Protein AF-A0A924MPN7-F1 (afdb_monomer_lite)

Secondary structure (DSSP, 8-state):
-EEEEEEE-TTSSS-EEEEEEETTEEEEEEESGGGGS--HHHHHHHHHHHHHHHHHHHHT--SSSB--SS-HHHHHHHHHHHHHHHHHHTTSS-HHHHHHHHHHHHHHHHHTTT--SSHHHHHHHHHHHHHHTTS-HHHHHHHHHHHHHHH-PBP-HHHHHHHHHT-

pLDDT: mean 94.88, std 4.61, range [58.41, 98.5]

Foldseek 3Di:
DEEAEAEDALVAADWDWDWAADPLYIYIYIHYVCVVDDDPVVLVVVLLRVQLRVQVSVQPPADFAGADDPQLLQNQLLSSLRSLVVCPVVVVDDPVRSVVVLVVLQVQCVVVVLDCPDPSSSHSSSVVVVVVLVDDSVVLSVQQRVVCNVPRHYDDPVSSCVSSVVD

Radius of gyration: 16.53 Å; chains: 1; bounding box: 34×39×51 Å

Structure (mmCIF, N/CA/C/O backbone):
data_AF-A0A924MPN7-F1
#
_entry.id   AF-A0A924MPN7-F1
#
loop_
_atom_site.group_PDB
_atom_site.id
_atom_site.type_symbol
_atom_site.label_atom_id
_atom_site.label_alt_id
_atom_site.label_comp_id
_atom_site.label_asym_id
_atom_site.label_entity_id
_atom_site.label_seq_id
_atom_site.pdbx_PDB_ins_code
_atom_site.Cartn_x
_atom_site.Cartn_y
_atom_site.Cartn_z
_atom_site.occupancy
_atom_site.B_iso_or_equiv
_atom_site.auth_seq_id
_atom_site.auth_comp_id
_atom_site.auth_asym_id
_atom_site.auth_atom_id
_atom_site.pdbx_PDB_model_num
ATOM 1 N N . MET A 1 1 ? -0.049 -21.120 2.323 1.00 78.69 1 MET A N 1
ATOM 2 C CA . MET A 1 1 ? -0.164 -19.975 1.398 1.00 78.69 1 MET A CA 1
ATOM 3 C C . MET A 1 1 ? -0.128 -20.508 -0.019 1.00 78.69 1 MET A C 1
ATOM 5 O O . MET A 1 1 ? 0.791 -21.253 -0.339 1.00 78.69 1 MET A O 1
ATOM 9 N N . PHE A 1 2 ? -1.138 -20.188 -0.824 1.00 89.38 2 PHE A N 1
ATOM 10 C CA . PHE A 1 2 ? -1.195 -20.550 -2.242 1.00 89.38 2 PHE A CA 1
ATOM 11 C C . PHE A 1 2 ? -0.915 -19.306 -3.086 1.00 89.38 2 PHE A C 1
ATOM 13 O O . PHE A 1 2 ? -1.399 -18.225 -2.750 1.00 89.38 2 PHE A O 1
ATOM 20 N N . ILE A 1 3 ? -0.110 -19.455 -4.139 1.00 94.50 3 ILE A N 1
ATOM 21 C CA . ILE A 1 3 ? 0.264 -18.365 -5.044 1.00 94.50 3 ILE A CA 1
ATOM 22 C C . ILE A 1 3 ? -0.091 -18.788 -6.465 1.00 94.50 3 ILE A C 1
ATOM 24 O O . ILE A 1 3 ? 0.432 -19.782 -6.967 1.00 94.50 3 ILE A O 1
ATOM 28 N N . MET A 1 4 ? -0.959 -18.018 -7.113 1.00 95.06 4 MET A N 1
ATOM 29 C CA . MET A 1 4 ? -1.278 -18.166 -8.529 1.00 95.06 4 MET A CA 1
ATOM 30 C C . MET A 1 4 ? -0.503 -17.149 -9.349 1.00 95.06 4 MET A C 1
ATOM 32 O O . MET A 1 4 ? -0.501 -15.960 -9.033 1.00 95.06 4 MET A O 1
ATOM 36 N N . LEU A 1 5 ? 0.103 -17.611 -10.439 1.00 94.94 5 LEU A N 1
ATOM 37 C CA . LEU A 1 5 ? 0.757 -16.750 -11.413 1.00 94.94 5 LEU A CA 1
ATOM 38 C C . LEU A 1 5 ? 0.173 -17.014 -12.797 1.00 94.94 5 LEU A C 1
ATOM 40 O O . LEU A 1 5 ? 0.125 -18.154 -13.252 1.00 94.94 5 LEU A O 1
ATOM 44 N N . SER A 1 6 ? -0.232 -15.944 -13.474 1.00 95.50 6 SER A N 1
ATOM 45 C CA . SER A 1 6 ? -0.630 -15.963 -14.879 1.00 95.50 6 SER A CA 1
ATOM 46 C C . SER A 1 6 ? 0.307 -15.068 -15.677 1.00 95.50 6 SER A C 1
ATOM 48 O O . SER A 1 6 ? 0.451 -13.890 -15.359 1.00 95.50 6 SER A O 1
ATOM 50 N N . ILE A 1 7 ? 0.911 -15.610 -16.734 1.00 95.44 7 ILE A N 1
ATOM 51 C CA . ILE A 1 7 ? 1.785 -14.879 -17.658 1.00 95.44 7 ILE A CA 1
ATOM 52 C C . ILE A 1 7 ? 1.215 -15.050 -19.066 1.00 95.44 7 ILE A C 1
ATOM 54 O O . ILE A 1 7 ? 0.989 -16.175 -19.503 1.00 95.44 7 ILE A O 1
ATOM 58 N N . SER A 1 8 ? 0.935 -13.948 -19.761 1.00 95.38 8 SER A N 1
ATOM 59 C CA . SER A 1 8 ? 0.241 -13.990 -21.057 1.00 95.38 8 SER A CA 1
ATOM 60 C C . SER A 1 8 ? 0.527 -12.763 -21.934 1.00 95.38 8 SER A C 1
ATOM 62 O O . SER A 1 8 ? 1.217 -11.835 -21.515 1.00 95.38 8 SER A O 1
ATOM 64 N N . GLY A 1 9 ? -0.011 -12.750 -23.160 1.00 92.12 9 GLY A N 1
ATOM 65 C CA . GLY A 1 9 ? -0.067 -11.546 -24.000 1.00 92.12 9 GLY A CA 1
ATOM 66 C C . GLY A 1 9 ? 1.293 -11.028 -24.475 1.00 92.12 9 GLY A C 1
ATOM 67 O O . GLY A 1 9 ? 1.528 -9.823 -24.457 1.00 92.12 9 GLY A O 1
ATOM 68 N N . PHE A 1 10 ? 2.200 -11.915 -24.894 1.00 93.75 10 PHE A N 1
ATOM 69 C CA . PHE A 1 10 ? 3.545 -11.530 -25.349 1.00 93.75 10 PHE A CA 1
ATOM 70 C C . PHE A 1 10 ? 3.565 -10.699 -26.643 1.00 93.75 10 PHE A C 1
ATOM 72 O O . PHE A 1 10 ? 4.576 -10.059 -26.936 1.00 93.75 10 PHE A O 1
ATOM 79 N N . ASP A 1 11 ? 2.455 -10.665 -27.379 1.00 94.00 11 ASP A N 1
ATOM 80 C CA . ASP A 1 11 ? 2.293 -9.843 -28.582 1.00 94.00 11 ASP A CA 1
ATOM 81 C C . ASP A 1 11 ? 1.821 -8.410 -28.268 1.00 94.00 11 ASP A C 1
ATOM 83 O O . ASP A 1 11 ? 2.008 -7.502 -29.080 1.00 94.00 11 ASP A O 1
ATOM 87 N N . SER A 1 12 ? 1.263 -8.172 -27.074 1.00 93.81 12 SER A N 1
ATOM 88 C CA . SER A 1 12 ? 0.800 -6.850 -26.639 1.00 93.81 12 SER A CA 1
ATOM 89 C C . SER A 1 12 ? 1.985 -5.944 -26.271 1.00 93.81 12 SER A C 1
ATOM 91 O O . SER A 1 12 ? 2.899 -6.384 -25.569 1.00 93.81 12 SER A O 1
ATOM 93 N N . PRO A 1 13 ? 2.012 -4.663 -26.683 1.00 93.50 13 PRO A N 1
ATOM 94 C CA . PRO A 1 13 ? 3.074 -3.744 -26.283 1.00 93.50 13 PRO A CA 1
ATOM 95 C C . PRO A 1 13 ? 3.023 -3.433 -24.778 1.00 93.50 13 PRO A C 1
ATOM 97 O O . PRO A 1 13 ? 1.967 -3.447 -24.153 1.00 93.50 13 PRO A O 1
ATOM 100 N N . GLY A 1 14 ? 4.175 -3.078 -24.205 1.00 93.25 14 GLY A N 1
ATOM 101 C CA . GLY A 1 14 ? 4.269 -2.631 -22.812 1.00 93.25 14 GLY A CA 1
ATOM 102 C C . GLY A 1 14 ? 4.318 -3.761 -21.778 1.00 93.25 14 GLY A C 1
ATOM 103 O O . GLY A 1 14 ? 4.642 -4.905 -22.103 1.00 93.25 14 GLY A O 1
ATOM 104 N N . LEU A 1 15 ? 4.080 -3.379 -20.519 1.00 94.19 15 LEU A N 1
ATOM 105 C CA . LEU A 1 15 ? 4.079 -4.230 -19.328 1.00 94.19 15 LEU A CA 1
ATOM 106 C C . LEU A 1 15 ? 2.864 -3.875 -18.467 1.00 94.19 15 LEU A C 1
ATOM 108 O O . LEU A 1 15 ? 2.713 -2.718 -18.077 1.00 94.19 15 LEU A O 1
ATOM 112 N N . SER A 1 16 ? 2.041 -4.864 -18.138 1.00 94.44 16 SER A N 1
ATOM 113 C CA . SER A 1 16 ? 0.979 -4.760 -17.140 1.00 94.44 16 SER A CA 1
ATOM 114 C C . SER A 1 16 ? 1.220 -5.790 -16.046 1.00 94.44 16 SER A C 1
ATOM 116 O O . SER A 1 16 ? 1.488 -6.959 -16.330 1.00 94.44 16 SER A O 1
ATOM 118 N N . MET A 1 17 ? 1.145 -5.348 -14.794 1.00 95.56 17 MET A N 1
ATOM 119 C CA . MET A 1 17 ? 1.290 -6.200 -13.621 1.00 95.56 17 MET A CA 1
ATOM 120 C C . MET A 1 17 ? 0.143 -5.888 -12.675 1.00 95.56 17 MET A C 1
ATOM 122 O O . MET A 1 17 ? -0.115 -4.723 -12.379 1.00 95.56 17 MET A O 1
ATOM 126 N N . LYS A 1 18 ? -0.566 -6.927 -12.246 1.00 94.69 18 LYS A N 1
ATOM 127 C CA . LYS A 1 18 ? -1.644 -6.826 -11.264 1.00 94.69 18 LYS A CA 1
ATOM 128 C C . LYS A 1 18 ? -1.448 -7.883 -10.195 1.00 94.69 18 LYS A C 1
ATOM 130 O O . LYS A 1 18 ? -1.055 -9.007 -10.512 1.00 94.69 18 LYS A O 1
ATOM 135 N N . GLY A 1 19 ? -1.733 -7.500 -8.963 1.00 95.88 19 GLY A N 1
ATOM 136 C CA . GLY A 1 19 ? -1.749 -8.367 -7.802 1.00 95.88 19 GLY A CA 1
ATOM 137 C C . GLY A 1 19 ? -3.145 -8.417 -7.196 1.00 95.88 19 GLY A C 1
ATOM 138 O O . GLY A 1 19 ? -4.030 -7.643 -7.568 1.00 95.88 19 GLY A O 1
ATOM 139 N N . GLY A 1 20 ? -3.341 -9.381 -6.311 1.00 94.06 20 GLY A N 1
ATOM 140 C CA . GLY A 1 20 ? -4.493 -9.429 -5.432 1.00 94.06 20 GLY A CA 1
ATOM 141 C C . GLY A 1 20 ? -4.271 -10.446 -4.326 1.00 94.06 20 GLY A C 1
ATOM 142 O O . GLY A 1 20 ? -3.762 -11.545 -4.580 1.00 94.06 20 GLY A O 1
ATOM 143 N N . ALA A 1 21 ? -4.698 -10.092 -3.120 1.00 93.25 21 ALA A N 1
ATOM 144 C CA . ALA A 1 21 ? -4.719 -10.960 -1.954 1.00 93.25 21 ALA A CA 1
ATOM 145 C C . ALA A 1 21 ? -6.164 -11.284 -1.551 1.00 93.25 21 ALA A C 1
ATOM 147 O O . ALA A 1 21 ? -6.981 -10.393 -1.335 1.00 93.25 21 ALA A O 1
ATOM 148 N N . VAL A 1 22 ? -6.490 -12.572 -1.434 1.00 87.12 22 VAL A N 1
ATOM 149 C CA . VAL A 1 22 ? -7.832 -13.028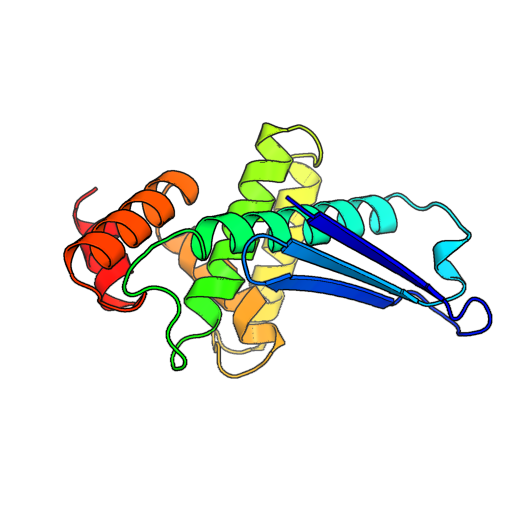 -1.047 1.00 87.12 22 VAL A CA 1
ATOM 150 C C . VAL A 1 22 ? -7.747 -14.327 -0.255 1.00 87.12 22 VAL A C 1
ATOM 152 O O . VAL A 1 22 ? -7.086 -15.272 -0.673 1.00 87.12 22 VAL A O 1
ATOM 155 N N . LEU A 1 23 ? -8.409 -14.384 0.907 1.00 84.25 23 LEU A N 1
ATOM 156 C CA . LEU A 1 23 ? -8.516 -15.592 1.745 1.00 84.25 23 LEU A CA 1
ATOM 157 C C . LEU A 1 23 ? -7.167 -16.301 2.009 1.00 84.25 23 LEU A C 1
ATOM 159 O O . LEU A 1 23 ? -7.063 -17.525 1.915 1.00 84.25 23 LEU A O 1
ATOM 163 N N . GLY A 1 24 ? -6.108 -15.537 2.301 1.00 87.75 24 GLY A N 1
ATOM 164 C CA . GLY A 1 24 ? -4.767 -16.089 2.549 1.00 87.75 24 GLY A CA 1
ATOM 165 C C . GLY A 1 24 ? -4.039 -16.608 1.297 1.00 87.75 24 GLY A C 1
ATOM 166 O O . GLY A 1 24 ? -3.064 -17.362 1.407 1.00 87.75 24 GLY A O 1
ATOM 167 N N . GLN A 1 25 ? -4.510 -16.225 0.109 1.00 93.19 25 GLN A N 1
ATOM 168 C CA . GLN A 1 25 ? -3.940 -16.577 -1.190 1.00 93.19 25 GLN A CA 1
ATOM 169 C C . GLN A 1 25 ? -3.519 -15.326 -1.951 1.00 93.19 25 GLN A C 1
ATOM 171 O O . GLN A 1 25 ? -4.151 -14.277 -1.843 1.00 93.19 25 GLN A O 1
ATOM 176 N N . LEU A 1 26 ? -2.471 -15.473 -2.755 1.00 95.94 26 LEU A N 1
ATOM 177 C CA . LEU A 1 26 ? -1.958 -14.431 -3.633 1.00 95.94 26 LEU A CA 1
ATOM 178 C C . LEU A 1 26 ? -2.235 -14.799 -5.087 1.00 95.94 26 LEU A C 1
ATOM 180 O O . LEU A 1 26 ? -2.070 -15.951 -5.493 1.00 95.94 26 LEU A O 1
ATOM 184 N N . SER A 1 27 ? -2.614 -13.809 -5.883 1.00 96.19 27 SER A N 1
ATOM 185 C CA . SER A 1 27 ? -2.772 -13.949 -7.326 1.00 96.19 27 SER A CA 1
ATOM 186 C C . SER A 1 27 ? -2.021 -12.839 -8.040 1.00 96.19 27 SER A C 1
ATOM 188 O O . SER A 1 27 ? -2.150 -11.670 -7.689 1.00 96.19 27 SER A O 1
ATOM 190 N N . TYR A 1 28 ? -1.238 -13.207 -9.049 1.00 97.12 28 TYR A N 1
ATOM 191 C CA . TYR A 1 28 ? -0.509 -12.261 -9.879 1.00 97.12 28 TYR A CA 1
ATOM 192 C C . TYR A 1 28 ? -0.798 -12.508 -11.354 1.00 97.12 28 TYR A C 1
ATOM 194 O O . TYR A 1 28 ? -0.752 -13.644 -11.837 1.00 97.12 28 TYR A O 1
ATOM 202 N N . ARG A 1 29 ? -1.052 -11.426 -12.090 1.00 96.19 29 ARG A N 1
ATOM 203 C CA . ARG A 1 29 ? -1.175 -11.432 -13.549 1.00 96.19 29 ARG A CA 1
ATOM 204 C C . ARG A 1 29 ? -0.119 -10.521 -14.152 1.00 96.19 29 ARG A C 1
ATOM 206 O O . ARG A 1 29 ? -0.087 -9.325 -13.869 1.00 96.19 29 ARG A O 1
ATOM 213 N N . PHE A 1 30 ? 0.674 -11.098 -15.042 1.00 96.00 30 PHE A N 1
ATOM 214 C CA . PHE A 1 30 ? 1.671 -10.420 -15.850 1.00 96.00 30 PHE A CA 1
ATOM 215 C C . PHE A 1 30 ? 1.248 -10.501 -17.316 1.00 96.00 30 PHE A C 1
ATOM 217 O O . PHE A 1 30 ? 1.007 -11.587 -17.851 1.00 96.00 30 PHE A O 1
ATOM 224 N N . GLU A 1 31 ? 1.152 -9.348 -17.972 1.00 96.38 31 GLU A N 1
ATOM 225 C CA . GLU A 1 31 ? 0.859 -9.267 -19.401 1.00 96.38 31 GLU A CA 1
ATOM 226 C C . GLU A 1 31 ? 1.801 -8.316 -20.150 1.00 96.38 31 GLU A C 1
ATOM 228 O O . GLU A 1 31 ? 2.200 -7.274 -19.623 1.00 96.38 31 GLU A O 1
ATOM 233 N N . GLY A 1 32 ? 2.133 -8.667 -21.394 1.00 96.31 32 GLY A N 1
ATOM 234 C CA . GLY A 1 32 ? 2.815 -7.785 -22.339 1.00 96.31 32 GLY A CA 1
ATOM 235 C C . GLY A 1 32 ? 4.219 -8.236 -22.742 1.00 96.31 32 GLY A C 1
ATOM 236 O O . GLY A 1 32 ? 4.938 -8.926 -22.016 1.00 96.31 32 GLY A O 1
ATOM 237 N N . LYS A 1 33 ? 4.649 -7.786 -23.922 1.00 95.88 33 LYS A N 1
ATOM 238 C CA . LYS A 1 33 ? 5.943 -8.101 -24.543 1.00 95.88 33 LYS A CA 1
ATOM 239 C C . LYS A 1 33 ? 7.138 -7.727 -23.670 1.00 95.88 33 LYS A C 1
ATOM 241 O O . LYS A 1 33 ? 8.178 -8.380 -23.725 1.00 95.88 33 LYS A O 1
ATOM 246 N N . GLN A 1 34 ? 7.010 -6.682 -22.851 1.00 94.38 34 GLN A N 1
ATOM 247 C CA . GLN A 1 34 ? 8.098 -6.224 -21.986 1.00 94.38 34 GLN A CA 1
ATOM 248 C C . GLN A 1 34 ? 8.400 -7.186 -20.826 1.00 94.38 34 GLN A C 1
ATOM 250 O O . GLN A 1 34 ? 9.406 -6.976 -20.154 1.00 94.38 34 GLN A O 1
ATOM 255 N N 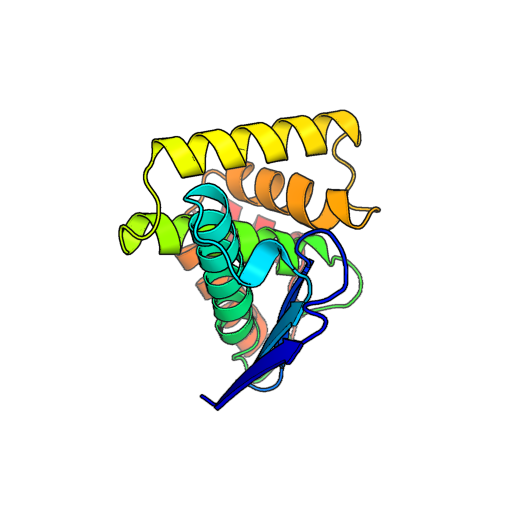. ILE A 1 35 ? 7.609 -8.242 -20.604 1.00 92.12 35 ILE A N 1
ATOM 256 C CA . ILE A 1 35 ? 7.934 -9.309 -19.638 1.00 92.12 35 ILE A CA 1
ATOM 257 C C . ILE A 1 35 ? 9.186 -10.083 -20.055 1.00 92.12 35 ILE A C 1
ATOM 259 O O . ILE A 1 35 ? 9.963 -10.500 -19.203 1.00 92.12 35 ILE A O 1
ATOM 263 N N . LEU A 1 36 ? 9.406 -10.254 -21.362 1.00 91.31 36 LEU A N 1
ATOM 264 C CA . LEU A 1 36 ? 10.477 -11.102 -21.894 1.00 91.31 36 LEU A CA 1
ATOM 265 C C . LEU A 1 36 ? 11.886 -10.533 -21.665 1.00 91.31 36 LEU A C 1
ATOM 267 O O . LEU A 1 36 ? 12.871 -11.244 -21.841 1.00 91.31 36 LEU A O 1
ATOM 271 N N . GLY A 1 37 ? 11.992 -9.250 -21.309 1.00 91.06 37 GLY A N 1
ATOM 272 C CA . GLY A 1 37 ? 13.263 -8.559 -21.120 1.00 91.06 37 GLY A CA 1
ATOM 273 C C . GLY A 1 37 ? 13.458 -8.085 -19.686 1.00 91.06 37 GLY A C 1
ATOM 274 O O . GLY A 1 37 ? 12.569 -7.458 -19.104 1.00 91.06 37 GLY A O 1
ATOM 275 N N . ASP A 1 38 ? 14.661 -8.299 -19.163 1.00 92.75 38 ASP A N 1
ATOM 276 C CA . ASP A 1 38 ? 15.071 -7.808 -17.853 1.00 92.75 38 ASP A CA 1
ATOM 277 C C . ASP A 1 38 ? 15.281 -6.282 -17.834 1.00 92.75 38 ASP A C 1
ATOM 279 O O . ASP A 1 38 ? 15.706 -5.682 -18.822 1.00 92.75 38 ASP A O 1
ATOM 283 N N . HIS A 1 39 ? 14.967 -5.644 -16.705 1.00 93.06 39 HIS A N 1
ATOM 284 C CA . HIS A 1 39 ? 15.259 -4.233 -16.455 1.00 93.06 39 HIS A CA 1
ATOM 285 C C . HIS A 1 39 ? 15.167 -3.924 -14.945 1.00 93.06 39 HIS A C 1
ATOM 287 O O . HIS A 1 39 ? 14.164 -4.296 -14.327 1.00 93.06 39 HIS A O 1
ATOM 293 N N . PRO A 1 40 ? 16.105 -3.162 -14.342 1.00 91.25 40 PRO A N 1
ATOM 294 C CA . PRO A 1 40 ? 16.091 -2.852 -12.904 1.00 91.25 40 PRO A CA 1
ATOM 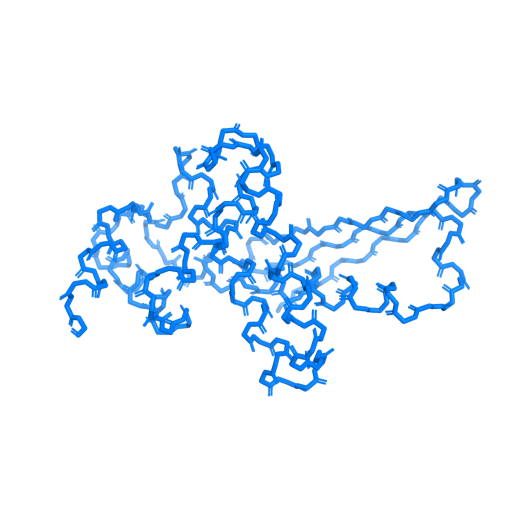295 C C . PRO A 1 40 ? 14.757 -2.284 -12.397 1.00 91.25 40 PRO A C 1
ATOM 297 O O . PRO A 1 40 ? 14.153 -2.844 -11.489 1.00 91.25 40 PRO A O 1
ATOM 300 N N . ARG A 1 41 ? 14.199 -1.272 -13.079 1.00 89.38 41 ARG A N 1
ATOM 301 C CA . ARG A 1 41 ? 12.875 -0.709 -12.731 1.00 89.38 41 ARG A CA 1
ATOM 302 C C . ARG A 1 41 ? 11.718 -1.721 -12.774 1.00 89.38 41 ARG A C 1
ATOM 304 O O . ARG A 1 41 ? 10.742 -1.549 -12.052 1.00 89.38 41 ARG A O 1
ATOM 311 N N . LYS A 1 42 ? 11.792 -2.760 -13.621 1.00 92.75 42 LYS A N 1
ATOM 312 C CA . LYS A 1 42 ? 10.765 -3.819 -13.663 1.00 92.75 42 LYS A CA 1
ATOM 313 C C . LYS A 1 42 ? 10.879 -4.714 -12.431 1.00 92.75 42 LYS A C 1
ATOM 315 O O . LYS A 1 42 ? 9.856 -5.034 -11.838 1.00 92.75 42 LYS A O 1
ATOM 320 N N . ARG A 1 43 ? 12.108 -5.056 -12.020 1.00 93.06 43 ARG A N 1
ATOM 321 C CA . ARG A 1 43 ? 12.367 -5.801 -10.778 1.00 93.06 43 ARG A CA 1
ATOM 322 C C . ARG A 1 43 ? 11.887 -5.034 -9.551 1.00 93.06 43 ARG A C 1
ATOM 324 O O . ARG A 1 43 ? 11.186 -5.611 -8.734 1.00 93.06 43 ARG A O 1
ATOM 331 N N . GLU A 1 44 ? 12.198 -3.742 -9.458 1.00 92.81 44 GLU A N 1
ATOM 332 C CA . GLU A 1 44 ? 11.740 -2.882 -8.355 1.00 92.81 44 GLU A CA 1
ATOM 333 C C . GLU A 1 44 ? 10.212 -2.810 -8.288 1.00 92.81 44 GLU A C 1
ATOM 335 O O . GLU A 1 44 ? 9.620 -2.956 -7.220 1.00 92.81 44 GLU A O 1
ATOM 340 N N . HIS A 1 45 ? 9.552 -2.623 -9.435 1.00 93.56 45 HIS A N 1
ATOM 341 C CA . HIS A 1 45 ? 8.095 -2.599 -9.481 1.00 93.56 45 HIS A CA 1
ATOM 342 C C . HIS A 1 45 ? 7.493 -3.955 -9.086 1.00 93.56 45 HIS A C 1
ATOM 344 O O . HIS A 1 45 ? 6.537 -3.983 -8.318 1.00 93.56 45 HIS A O 1
ATOM 350 N N . LEU A 1 46 ? 8.054 -5.069 -9.569 1.00 95.19 46 LEU A N 1
ATOM 351 C CA . LEU A 1 46 ? 7.619 -6.412 -9.186 1.00 95.19 46 LEU A CA 1
ATOM 352 C C . LEU A 1 46 ? 7.803 -6.657 -7.683 1.00 95.19 46 LEU A C 1
ATOM 354 O O . LEU A 1 46 ? 6.888 -7.156 -7.038 1.00 95.19 46 LEU A O 1
ATOM 358 N N . ALA A 1 47 ? 8.955 -6.287 -7.122 1.00 96.81 47 ALA A N 1
ATOM 359 C CA . ALA A 1 47 ? 9.233 -6.437 -5.698 1.00 96.81 47 ALA A CA 1
ATOM 360 C C . ALA A 1 47 ? 8.223 -5.651 -4.852 1.00 96.81 47 ALA A C 1
ATOM 362 O O . ALA A 1 47 ? 7.671 -6.198 -3.898 1.00 96.81 47 ALA A O 1
ATOM 363 N N . ARG A 1 48 ? 7.914 -4.406 -5.242 1.00 97.19 48 ARG A N 1
ATOM 364 C CA . ARG A 1 48 ? 6.881 -3.603 -4.576 1.00 97.19 48 ARG A CA 1
ATOM 365 C C . ARG A 1 48 ? 5.497 -4.224 -4.697 1.00 97.19 48 ARG A C 1
ATOM 367 O O . ARG A 1 48 ? 4.822 -4.325 -3.683 1.00 97.19 48 ARG A O 1
ATOM 374 N N . LEU A 1 49 ? 5.105 -4.690 -5.884 1.00 97.38 49 LEU A N 1
ATOM 375 C CA . LEU A 1 49 ? 3.825 -5.375 -6.068 1.00 97.38 49 LEU A CA 1
ATOM 376 C C . LEU A 1 49 ? 3.718 -6.600 -5.151 1.00 97.38 49 LEU A C 1
ATOM 378 O O . LEU A 1 49 ? 2.720 -6.776 -4.465 1.00 97.38 49 LEU A O 1
ATOM 382 N N . VAL A 1 50 ? 4.756 -7.437 -5.098 1.00 96.94 50 VAL A N 1
ATOM 383 C CA . VAL A 1 50 ? 4.761 -8.620 -4.229 1.00 96.94 50 VAL A CA 1
ATOM 384 C C . VAL A 1 50 ? 4.644 -8.223 -2.758 1.00 96.94 50 VAL A C 1
ATOM 386 O O . VAL A 1 50 ? 3.805 -8.777 -2.051 1.00 96.94 50 VAL A O 1
ATOM 389 N N . ALA A 1 51 ? 5.437 -7.248 -2.308 1.00 97.88 51 ALA A N 1
ATOM 390 C CA . ALA A 1 51 ? 5.409 -6.774 -0.928 1.00 97.88 51 ALA A CA 1
ATOM 391 C C . ALA A 1 51 ? 4.050 -6.155 -0.542 1.00 97.88 51 ALA A C 1
ATOM 393 O O . ALA A 1 51 ? 3.568 -6.406 0.561 1.00 97.88 51 ALA A O 1
ATOM 394 N N . HIS A 1 52 ? 3.412 -5.417 -1.457 1.00 98.44 52 HIS A N 1
ATOM 395 C CA . HIS A 1 52 ? 2.075 -4.838 -1.280 1.00 98.44 52 HIS A CA 1
ATOM 396 C C . HIS A 1 52 ? 1.017 -5.916 -1.058 1.00 98.44 52 HIS A C 1
ATOM 398 O O . HIS A 1 52 ? 0.321 -5.913 -0.046 1.00 98.44 52 HIS A O 1
ATOM 404 N N . GLU A 1 53 ? 0.952 -6.913 -1.941 1.00 97.56 53 GLU A N 1
ATOM 405 C CA . GLU A 1 53 ? -0.037 -7.985 -1.787 1.00 97.56 53 GLU A CA 1
ATOM 406 C C . GLU A 1 53 ? 0.231 -8.850 -0.547 1.00 97.56 53 GLU A C 1
ATOM 408 O O . GLU A 1 53 ? -0.698 -9.311 0.117 1.00 97.56 53 GLU A O 1
ATOM 413 N N . MET A 1 54 ? 1.500 -9.053 -0.177 1.00 95.88 54 MET A N 1
ATOM 414 C CA . MET A 1 54 ? 1.840 -9.723 1.081 1.00 95.88 54 MET A CA 1
ATOM 415 C C . MET A 1 54 ? 1.383 -8.922 2.308 1.00 95.88 54 MET A C 1
ATOM 417 O O . MET A 1 54 ? 0.953 -9.527 3.292 1.00 95.88 54 MET A O 1
ATOM 421 N N . ALA A 1 55 ? 1.430 -7.587 2.260 1.00 97.19 55 ALA A N 1
ATOM 422 C CA . ALA A 1 55 ? 0.884 -6.750 3.324 1.00 97.19 55 ALA A CA 1
ATOM 423 C C . ALA A 1 55 ? -0.629 -6.965 3.474 1.00 97.19 55 ALA A C 1
ATOM 425 O O . ALA A 1 55 ? -1.105 -7.134 4.598 1.00 97.19 55 ALA A O 1
ATOM 426 N N . HIS A 1 56 ? -1.371 -7.080 2.369 1.00 96.56 56 HIS A N 1
ATOM 427 C CA . HIS A 1 56 ? -2.798 -7.404 2.417 1.00 96.56 56 HIS A CA 1
ATOM 428 C C . HIS A 1 56 ? -3.093 -8.771 3.041 1.00 96.56 56 HIS A C 1
ATOM 430 O O . HIS A 1 56 ? -4.034 -8.880 3.824 1.00 96.56 56 HIS A O 1
ATOM 436 N N . ILE A 1 57 ? -2.280 -9.804 2.772 1.00 94.62 57 ILE A N 1
ATOM 437 C CA . ILE A 1 57 ? -2.430 -11.110 3.443 1.00 94.62 57 ILE A CA 1
ATOM 438 C C . ILE A 1 57 ? -2.391 -10.949 4.961 1.00 94.62 57 ILE A C 1
ATOM 440 O O . ILE A 1 57 ? -3.179 -11.579 5.663 1.00 94.62 57 ILE A O 1
ATOM 444 N N . TRP A 1 58 ? -1.500 -10.097 5.468 1.00 93.06 58 TRP A N 1
ATOM 445 C CA . TRP A 1 58 ? -1.413 -9.840 6.899 1.00 93.06 58 TRP A CA 1
ATOM 446 C C . TRP A 1 58 ? -2.577 -8.990 7.411 1.00 93.06 58 TRP A C 1
ATOM 448 O O . TRP A 1 58 ? -3.222 -9.390 8.374 1.00 93.06 58 TRP A O 1
ATOM 458 N N . GLN A 1 59 ? -2.902 -7.878 6.745 1.00 94.38 59 GLN A N 1
ATOM 459 C CA . GLN A 1 59 ? -4.007 -6.984 7.124 1.00 94.38 59 GLN A CA 1
ATOM 460 C C . GLN A 1 59 ? -5.370 -7.694 7.182 1.00 94.38 59 GLN A C 1
ATOM 462 O O . GLN A 1 59 ? -6.230 -7.315 7.980 1.00 94.38 59 GLN A O 1
ATOM 467 N N . LEU A 1 60 ? -5.561 -8.714 6.339 1.00 91.81 60 LEU A N 1
ATOM 468 C CA . LEU A 1 60 ? -6.767 -9.541 6.264 1.00 91.81 60 LEU A CA 1
ATOM 469 C C . LEU A 1 60 ? -6.768 -10.722 7.245 1.00 91.81 60 LEU A C 1
ATOM 471 O O . LEU A 1 60 ? -7.786 -11.401 7.371 1.00 91.81 60 LEU A O 1
ATOM 475 N N . ASN A 1 61 ? -5.655 -11.003 7.925 1.00 92.12 61 ASN A N 1
ATOM 476 C CA . ASN A 1 61 ? -5.527 -12.156 8.813 1.00 92.12 61 ASN A CA 1
ATOM 477 C C . ASN A 1 61 ? -6.078 -11.860 10.215 1.00 92.12 61 ASN A C 1
ATOM 479 O O . ASN A 1 61 ? -5.329 -11.829 11.192 1.00 92.12 61 ASN A O 1
ATOM 483 N N . ILE A 1 62 ? -7.388 -11.634 10.287 1.00 93.25 62 ILE A N 1
ATOM 484 C CA . ILE A 1 62 ? -8.142 -11.423 11.524 1.00 93.25 62 ILE A CA 1
ATOM 485 C C . ILE A 1 62 ? -9.479 -12.168 11.470 1.00 93.25 62 ILE A C 1
ATOM 487 O O . ILE A 1 62 ? -10.031 -12.403 10.394 1.00 93.25 62 ILE A O 1
ATOM 491 N N . ALA A 1 63 ? -10.028 -12.522 12.632 1.00 93.50 63 ALA A N 1
ATOM 492 C CA . ALA A 1 63 ? -11.313 -13.229 12.703 1.00 93.50 63 ALA A CA 1
ATOM 493 C C . ALA A 1 63 ? -12.551 -12.308 12.724 1.00 93.50 63 ALA A C 1
ATOM 495 O O . ALA A 1 63 ? -13.665 -12.768 12.467 1.00 93.50 63 ALA A O 1
ATOM 496 N N . ARG A 1 64 ? -12.391 -11.031 13.097 1.00 94.00 64 ARG A N 1
ATOM 497 C CA . ARG A 1 64 ? -13.490 -10.075 13.335 1.00 94.00 64 ARG A CA 1
ATOM 498 C C . ARG A 1 64 ? -13.091 -8.671 12.884 1.00 94.00 64 ARG A C 1
ATOM 500 O O . ARG A 1 64 ? -11.928 -8.306 13.014 1.00 94.00 64 ARG A O 1
ATOM 507 N N . GLY A 1 65 ? -14.064 -7.881 12.429 1.00 93.19 65 GLY A N 1
ATOM 508 C CA . GLY A 1 65 ? -13.828 -6.505 11.981 1.00 93.19 65 GLY A CA 1
ATOM 509 C C . GLY A 1 65 ? -13.044 -6.438 10.669 1.00 93.19 65 GLY A C 1
ATOM 510 O O . GLY A 1 65 ? -13.278 -7.245 9.769 1.00 93.19 65 GLY A O 1
ATOM 511 N N . GLY A 1 66 ? -12.103 -5.495 10.571 1.00 90.44 66 GLY A N 1
ATOM 512 C CA . GLY A 1 66 ? -11.113 -5.447 9.487 1.00 90.44 66 GLY A CA 1
ATOM 513 C C . GLY A 1 66 ? -11.386 -4.402 8.419 1.00 90.44 66 GLY A C 1
ATOM 514 O O . GLY A 1 66 ? -11.676 -3.255 8.731 1.00 90.44 66 GLY A O 1
ATOM 515 N N . ILE A 1 67 ? -11.234 -4.758 7.145 1.00 88.62 67 ILE A N 1
ATOM 516 C CA . ILE A 1 67 ? -11.371 -3.786 6.053 1.00 88.62 67 ILE A CA 1
ATOM 517 C C . ILE A 1 67 ? -12.845 -3.384 5.888 1.00 88.62 67 ILE A C 1
ATOM 519 O O . ILE A 1 67 ? -13.702 -4.228 5.632 1.00 88.62 67 ILE A O 1
ATOM 523 N N . GLY A 1 68 ? -13.125 -2.086 6.032 1.00 83.25 68 GLY A N 1
ATOM 524 C CA . GLY A 1 68 ? -14.413 -1.468 5.702 1.00 83.25 68 GLY A CA 1
ATOM 525 C C . GLY A 1 68 ? -14.446 -0.918 4.269 1.00 83.25 68 GLY A C 1
ATOM 526 O O . GLY A 1 68 ? -13.408 -0.795 3.623 1.00 83.25 68 GLY A O 1
ATOM 527 N N . GLY A 1 69 ? -15.638 -0.578 3.769 1.00 77.19 69 GLY A N 1
ATOM 528 C CA . GLY A 1 69 ? -15.826 -0.094 2.392 1.00 77.19 69 GLY A CA 1
ATOM 529 C C . GLY A 1 69 ? -15.599 1.409 2.179 1.00 77.19 69 GLY A C 1
ATOM 530 O O . GLY A 1 69 ? -15.400 1.831 1.043 1.00 77.19 69 GLY A O 1
ATOM 531 N N . ASP A 1 70 ? -15.617 2.209 3.246 1.00 82.69 70 ASP A N 1
ATOM 532 C CA . ASP A 1 70 ? -15.754 3.669 3.127 1.00 82.69 70 ASP A CA 1
ATOM 533 C C . ASP A 1 70 ? -14.416 4.411 2.970 1.00 82.69 70 ASP A C 1
ATOM 535 O O . ASP A 1 70 ? -14.371 5.503 2.408 1.00 82.69 70 ASP A O 1
ATOM 539 N N . ASP A 1 71 ? -13.310 3.806 3.414 1.00 91.75 71 ASP A N 1
ATOM 540 C CA . ASP A 1 71 ? -11.984 4.432 3.447 1.00 91.75 71 ASP A CA 1
ATOM 541 C C . ASP A 1 71 ? -10.906 3.523 2.827 1.00 91.75 71 ASP A C 1
ATOM 543 O O .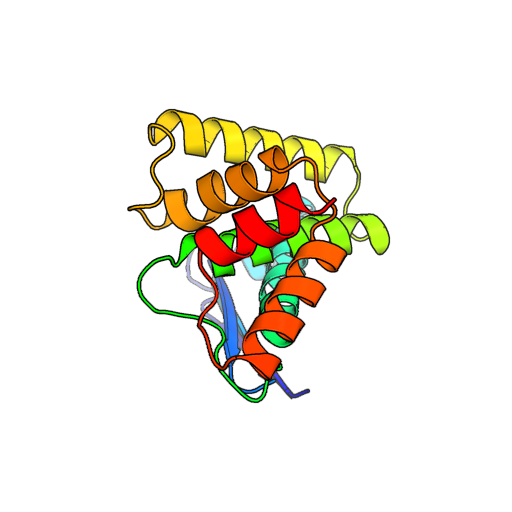 ASP A 1 71 ? -10.024 3.009 3.527 1.00 91.75 71 ASP A O 1
ATOM 547 N N . PRO A 1 72 ? -10.923 3.317 1.496 1.00 95.25 72 PRO A N 1
ATOM 548 C CA . PRO A 1 72 ? -10.006 2.386 0.847 1.00 95.25 72 PRO A CA 1
ATOM 549 C C . PRO A 1 72 ? -8.523 2.750 1.007 1.00 95.25 72 PRO A C 1
ATOM 551 O O . PRO A 1 72 ? -7.647 1.888 1.027 1.00 95.25 72 PRO A O 1
ATOM 554 N N . TRP A 1 73 ? -8.227 4.035 1.205 1.00 97.31 73 TRP A N 1
ATOM 555 C CA . TRP A 1 73 ? -6.869 4.513 1.456 1.00 97.31 73 TRP A CA 1
ATOM 556 C C . TRP A 1 73 ? -6.251 3.934 2.732 1.00 97.31 73 TRP A C 1
ATOM 558 O O . TRP A 1 73 ? -5.028 3.841 2.810 1.00 97.31 73 TRP A O 1
ATOM 568 N N . ILE A 1 74 ? -7.062 3.554 3.729 1.00 97.25 74 ILE A N 1
ATOM 569 C CA . ILE A 1 74 ? -6.548 2.981 4.975 1.00 97.25 74 ILE A CA 1
ATOM 570 C C . ILE A 1 74 ? -5.858 1.660 4.662 1.00 97.25 74 ILE A C 1
ATOM 572 O O . ILE A 1 74 ? -4.713 1.467 5.060 1.00 97.25 74 ILE A O 1
ATOM 576 N N . TYR A 1 75 ? -6.519 0.776 3.915 1.00 94.94 75 TYR A N 1
ATOM 577 C CA . TYR A 1 75 ? -5.968 -0.541 3.621 1.00 94.94 75 TYR A CA 1
ATOM 578 C C . TYR A 1 75 ? -4.905 -0.485 2.508 1.00 94.94 75 TYR A C 1
ATOM 580 O O . TYR A 1 75 ? -3.820 -1.035 2.697 1.00 94.94 75 TYR A O 1
ATOM 588 N N . GLU A 1 76 ? -5.144 0.248 1.413 1.00 97.19 76 GLU A N 1
ATOM 589 C CA . GLU A 1 76 ? -4.187 0.371 0.295 1.00 97.19 76 GLU A CA 1
ATOM 590 C C . GLU A 1 76 ? -2.957 1.204 0.657 1.00 97.19 76 GLU A C 1
ATOM 592 O O . GLU A 1 76 ? -1.823 0.770 0.471 1.00 97.19 76 GLU A O 1
ATOM 597 N N . GLY A 1 77 ? -3.154 2.393 1.231 1.00 97.88 77 GLY A N 1
ATOM 598 C CA . GLY A 1 77 ? -2.050 3.248 1.665 1.00 97.88 77 GLY A CA 1
ATOM 599 C C . GLY A 1 77 ? -1.243 2.612 2.794 1.00 97.88 77 GLY A C 1
ATOM 600 O O . GLY A 1 77 ? -0.021 2.752 2.854 1.00 97.88 77 GLY A O 1
ATOM 601 N N . GLY A 1 78 ? -1.917 1.862 3.668 1.00 97.56 78 GLY A N 1
ATOM 602 C CA . GLY A 1 78 ? -1.268 1.087 4.713 1.00 97.56 78 GLY A CA 1
ATOM 603 C C . GLY A 1 78 ? -0.447 -0.075 4.154 1.00 97.56 78 GLY A C 1
ATOM 604 O O . GLY A 1 78 ? 0.626 -0.355 4.689 1.00 97.56 78 GLY A O 1
ATOM 605 N N . ALA A 1 79 ? -0.921 -0.727 3.088 1.00 98.25 79 ALA A N 1
ATOM 606 C CA . ALA A 1 79 ? -0.192 -1.789 2.400 1.00 98.25 79 ALA A CA 1
ATOM 607 C C . ALA A 1 79 ? 1.031 -1.241 1.654 1.00 98.25 79 ALA A C 1
ATOM 609 O O . ALA A 1 79 ? 2.108 -1.817 1.781 1.00 98.25 79 ALA A O 1
ATOM 610 N N . GLU A 1 80 ? 0.919 -0.077 1.007 1.00 98.25 80 GLU A N 1
ATOM 611 C CA . GLU A 1 80 ? 2.062 0.631 0.415 1.00 98.25 80 GLU A CA 1
ATOM 612 C C . GLU A 1 80 ? 3.124 0.956 1.476 1.00 98.25 80 GLU A C 1
ATOM 614 O O . GLU A 1 80 ? 4.303 0.640 1.309 1.00 98.25 80 GLU A O 1
ATOM 619 N N . ALA A 1 81 ? 2.719 1.527 2.615 1.00 98.31 81 ALA A N 1
ATOM 620 C CA . ALA A 1 81 ? 3.645 1.866 3.695 1.00 98.31 81 ALA A CA 1
ATOM 621 C C . ALA A 1 81 ? 4.350 0.621 4.266 1.00 98.31 81 ALA A C 1
ATOM 623 O O . ALA A 1 81 ? 5.564 0.634 4.486 1.00 98.31 81 ALA A O 1
ATOM 624 N N . MET A 1 82 ? 3.607 -0.472 4.465 1.00 98.44 82 MET A N 1
ATOM 625 C CA . MET A 1 82 ? 4.160 -1.760 4.884 1.00 98.44 82 MET A CA 1
ATOM 626 C C . MET A 1 82 ? 5.103 -2.368 3.846 1.00 98.44 82 MET A C 1
ATOM 628 O O . MET A 1 82 ? 6.137 -2.921 4.216 1.00 98.44 82 MET A O 1
ATOM 632 N N . ALA A 1 83 ? 4.761 -2.273 2.561 1.00 98.44 83 ALA A N 1
ATOM 633 C CA . ALA A 1 83 ? 5.576 -2.794 1.477 1.00 98.44 83 ALA A CA 1
ATOM 634 C C . ALA A 1 83 ? 6.942 -2.107 1.452 1.00 98.44 83 ALA A C 1
ATOM 636 O O . ALA A 1 83 ? 7.968 -2.781 1.385 1.00 98.44 83 ALA A O 1
ATOM 637 N N . LEU A 1 84 ? 6.975 -0.777 1.572 1.00 98.38 84 LEU A N 1
ATOM 638 C CA . LEU A 1 84 ? 8.228 -0.021 1.612 1.00 98.38 84 LEU A CA 1
ATOM 639 C C . LEU A 1 84 ? 9.079 -0.363 2.840 1.00 98.38 84 LEU A C 1
ATOM 641 O O . LEU A 1 84 ? 10.294 -0.502 2.704 1.00 98.38 84 LEU A O 1
ATOM 645 N N . ASP A 1 85 ? 8.463 -0.534 4.014 1.00 97.94 85 ASP A N 1
ATOM 646 C CA . ASP A 1 85 ? 9.169 -0.999 5.214 1.00 97.94 85 ASP A CA 1
ATOM 647 C C . ASP A 1 85 ? 9.775 -2.395 4.989 1.00 97.94 85 ASP A C 1
ATOM 649 O O . ASP A 1 85 ? 10.981 -2.580 5.143 1.00 97.94 85 ASP A O 1
ATOM 653 N N . ALA A 1 86 ? 8.983 -3.356 4.506 1.00 97.94 86 ALA A N 1
ATOM 654 C CA . ALA A 1 86 ? 9.444 -4.718 4.239 1.00 97.94 86 ALA A CA 1
ATOM 655 C C . ALA A 1 86 ? 10.576 -4.773 3.199 1.00 97.94 86 ALA A C 1
ATOM 657 O O . ALA A 1 86 ? 11.547 -5.516 3.367 1.00 97.94 86 ALA A O 1
ATOM 658 N N . LEU A 1 87 ? 10.489 -3.975 2.132 1.00 98.25 87 LEU A N 1
ATOM 659 C CA . LEU A 1 87 ? 11.523 -3.908 1.101 1.00 98.25 87 LEU A CA 1
ATOM 660 C C . LEU A 1 87 ? 12.860 -3.386 1.643 1.00 98.25 87 LEU A C 1
ATOM 662 O O . LEU A 1 87 ? 13.907 -3.913 1.265 1.00 98.25 87 LEU A O 1
ATOM 666 N N . LEU A 1 88 ? 12.835 -2.399 2.545 1.00 97.62 88 LEU A N 1
ATOM 667 C CA . LEU A 1 88 ? 14.044 -1.911 3.215 1.00 97.62 88 LEU A CA 1
ATOM 668 C C . LEU A 1 88 ? 14.623 -2.967 4.159 1.00 97.62 88 LEU A C 1
ATOM 670 O O . LEU A 1 88 ? 15.816 -3.252 4.102 1.00 97.62 88 LEU A O 1
ATOM 674 N N . GLN A 1 89 ? 13.778 -3.578 4.992 1.00 97.12 89 GLN A N 1
ATOM 675 C CA . GLN A 1 89 ? 14.208 -4.562 5.994 1.00 97.12 89 GLN A CA 1
ATOM 676 C C . GLN A 1 89 ? 14.806 -5.829 5.367 1.00 97.12 89 GLN A C 1
ATOM 678 O O . GLN A 1 89 ? 15.685 -6.462 5.946 1.00 97.12 89 GLN A O 1
ATOM 683 N N . THR A 1 90 ? 14.339 -6.209 4.176 1.00 96.75 90 THR A N 1
ATOM 684 C CA . THR A 1 90 ? 14.826 -7.392 3.448 1.00 96.75 90 THR A CA 1
ATOM 685 C C . THR A 1 90 ? 16.003 -7.097 2.518 1.00 96.75 90 THR A C 1
ATOM 687 O O . THR A 1 90 ? 16.584 -8.028 1.964 1.00 96.75 90 THR A O 1
ATOM 690 N N . GLY A 1 91 ? 16.355 -5.823 2.313 1.00 95.94 91 GLY A N 1
ATOM 691 C CA . GLY A 1 91 ? 17.349 -5.410 1.319 1.00 95.94 91 GLY A CA 1
ATOM 692 C C . GLY A 1 91 ? 16.889 -5.588 -0.134 1.00 95.94 91 GLY A C 1
ATOM 693 O O . GLY A 1 91 ? 17.703 -5.484 -1.050 1.00 95.94 91 GLY A O 1
ATOM 694 N N . ALA A 1 92 ? 15.597 -5.849 -0.364 1.00 95.75 92 ALA A N 1
ATOM 695 C CA . ALA A 1 92 ? 15.012 -5.970 -1.700 1.00 95.75 92 ALA A CA 1
ATOM 696 C C . ALA A 1 92 ? 14.849 -4.611 -2.408 1.00 95.75 92 ALA A C 1
ATOM 698 O O . ALA A 1 92 ? 14.651 -4.572 -3.623 1.00 95.75 92 ALA A O 1
ATOM 699 N N . ALA A 1 93 ? 14.955 -3.505 -1.665 1.00 96.06 93 ALA A N 1
ATOM 700 C CA . ALA A 1 93 ? 15.085 -2.155 -2.199 1.00 96.06 93 ALA A CA 1
ATOM 701 C C . ALA A 1 93 ? 16.159 -1.372 -1.435 1.00 96.06 93 ALA A C 1
ATOM 703 O O . ALA A 1 93 ? 16.394 -1.604 -0.248 1.00 96.06 93 ALA A O 1
ATOM 704 N N . THR A 1 94 ? 16.793 -0.413 -2.109 1.00 95.62 94 THR A N 1
ATOM 705 C CA . THR A 1 94 ? 17.742 0.496 -1.454 1.00 95.62 94 THR A CA 1
ATOM 706 C C . THR A 1 94 ? 17.006 1.669 -0.797 1.00 95.62 94 THR A C 1
ATOM 708 O O . THR A 1 94 ? 15.926 2.050 -1.275 1.00 95.62 94 THR A O 1
ATOM 711 N N . PRO A 1 95 ? 17.581 2.305 0.241 1.00 97.25 95 PRO A N 1
ATOM 712 C CA . PRO A 1 95 ? 17.026 3.525 0.828 1.00 97.25 95 PRO A CA 1
ATOM 713 C C . PRO A 1 95 ? 16.735 4.621 -0.204 1.00 97.25 95 PRO A C 1
ATOM 715 O O . PRO A 1 95 ? 15.694 5.271 -0.136 1.00 97.25 95 PRO A O 1
ATOM 718 N N . GLU A 1 96 ? 17.607 4.787 -1.200 1.00 97.25 96 GLU A N 1
ATOM 719 C CA . GLU A 1 96 ? 17.468 5.790 -2.259 1.00 97.25 96 GLU A CA 1
ATOM 720 C C . GLU A 1 96 ? 16.278 5.482 -3.170 1.00 97.25 96 GLU A C 1
ATOM 722 O O . GLU A 1 96 ? 15.508 6.382 -3.504 1.00 97.25 96 GLU A O 1
ATOM 727 N N . SER A 1 97 ? 16.091 4.211 -3.545 1.00 95.94 97 SER A N 1
ATOM 728 C CA . SER A 1 97 ? 14.962 3.793 -4.384 1.00 95.94 97 SER A CA 1
ATOM 729 C C . SER A 1 97 ? 13.616 4.007 -3.680 1.00 95.94 97 SER A C 1
ATOM 731 O O . SER A 1 97 ? 12.664 4.505 -4.287 1.00 95.94 97 SER A O 1
ATOM 733 N N . VAL A 1 98 ? 13.550 3.726 -2.374 1.00 97.31 98 VAL A N 1
ATOM 734 C CA . VAL A 1 98 ? 12.354 3.963 -1.558 1.00 97.31 98 VAL A CA 1
ATOM 735 C C . VAL A 1 98 ? 12.114 5.457 -1.361 1.00 97.31 98 VAL A C 1
ATOM 737 O O . VAL A 1 98 ? 10.981 5.908 -1.509 1.00 97.31 98 VAL A O 1
ATOM 740 N N . ALA A 1 99 ? 13.156 6.250 -1.099 1.00 97.75 99 ALA A N 1
ATOM 741 C CA . ALA A 1 99 ? 13.036 7.704 -0.994 1.00 97.75 99 ALA A CA 1
ATOM 742 C C . ALA A 1 99 ? 12.532 8.337 -2.303 1.00 97.75 99 ALA A C 1
ATOM 744 O O . ALA A 1 99 ? 11.642 9.187 -2.274 1.00 97.75 99 ALA A O 1
ATOM 745 N N . ALA A 1 100 ? 13.038 7.884 -3.454 1.00 97.50 100 ALA A N 1
ATOM 746 C CA . ALA A 1 100 ? 12.575 8.340 -4.762 1.00 97.50 100 ALA A CA 1
ATOM 747 C C . ALA A 1 100 ? 11.098 7.989 -5.002 1.00 97.50 100 ALA A C 1
ATOM 749 O O . ALA A 1 100 ? 10.337 8.817 -5.506 1.00 97.50 100 ALA A O 1
ATOM 750 N N . TYR A 1 101 ? 10.674 6.785 -4.607 1.00 97.81 101 TYR A N 1
ATOM 751 C CA . TYR A 1 101 ? 9.275 6.378 -4.703 1.00 97.81 101 TYR A CA 1
ATOM 752 C C . TYR A 1 101 ? 8.367 7.227 -3.803 1.00 97.81 101 TYR A C 1
ATOM 754 O O . TYR A 1 101 ? 7.367 7.757 -4.281 1.00 97.81 101 TYR A O 1
ATOM 762 N N . ARG A 1 102 ? 8.748 7.439 -2.537 1.00 98.00 102 ARG A N 1
ATOM 763 C CA . ARG A 1 102 ? 8.023 8.313 -1.598 1.00 98.00 102 ARG A CA 1
ATOM 764 C C . ARG A 1 102 ? 7.861 9.729 -2.137 1.00 98.00 102 ARG A C 1
ATOM 766 O O . ARG A 1 102 ? 6.759 10.267 -2.126 1.00 98.00 102 ARG A O 1
ATOM 773 N N . ALA A 1 103 ? 8.932 10.309 -2.679 1.00 98.38 103 ALA A N 1
ATOM 774 C CA . ALA A 1 103 ? 8.883 11.635 -3.288 1.00 98.38 103 ALA A CA 1
ATOM 775 C C . ALA A 1 103 ? 7.902 11.688 -4.473 1.00 98.38 103 ALA A C 1
ATOM 777 O O . ALA A 1 103 ? 7.131 12.640 -4.597 1.00 98.38 103 ALA A O 1
ATOM 778 N N . ALA A 1 104 ? 7.877 10.650 -5.317 1.00 98.25 104 ALA A N 1
ATOM 779 C CA . ALA A 1 104 ? 6.924 10.555 -6.421 1.00 98.25 104 ALA A CA 1
ATOM 780 C C . ALA A 1 104 ? 5.467 10.434 -5.934 1.00 98.25 104 ALA A C 1
ATOM 782 O O . ALA A 1 104 ? 4.581 11.080 -6.500 1.00 98.25 104 ALA A O 1
ATOM 783 N N . GLN A 1 105 ? 5.213 9.657 -4.876 1.00 98.38 105 GLN A N 1
ATOM 784 C CA . GLN A 1 105 ? 3.880 9.538 -4.276 1.00 98.38 105 GLN A CA 1
ATOM 785 C C . GLN A 1 105 ? 3.440 10.844 -3.606 1.00 98.38 105 GLN A C 1
ATOM 787 O O . GLN A 1 105 ? 2.313 11.280 -3.827 1.00 98.38 105 GLN A O 1
ATOM 792 N N . SER A 1 106 ? 4.335 11.536 -2.893 1.00 98.50 106 SER A N 1
ATOM 793 C CA . SER A 1 106 ? 4.053 12.866 -2.331 1.00 98.50 106 SER A CA 1
ATOM 794 C C . SER A 1 106 ? 3.678 13.864 -3.421 1.00 98.50 106 SER A C 1
ATOM 796 O O . SER A 1 106 ? 2.622 14.487 -3.347 1.00 98.50 106 SER A O 1
ATOM 798 N N . ALA A 1 107 ? 4.475 13.948 -4.490 1.00 98.50 107 ALA A N 1
ATOM 799 C CA . ALA A 1 107 ? 4.193 14.840 -5.612 1.00 98.50 107 ALA A CA 1
ATOM 800 C C . ALA A 1 107 ? 2.871 14.494 -6.323 1.00 98.50 107 ALA A C 1
ATOM 802 O O . ALA A 1 107 ? 2.165 15.382 -6.800 1.00 98.50 107 ALA A O 1
ATOM 803 N N . THR A 1 108 ? 2.520 13.208 -6.406 1.00 98.44 108 THR A N 1
ATOM 804 C CA . THR A 1 108 ? 1.226 12.761 -6.950 1.00 98.44 108 THR A CA 1
ATOM 805 C C . THR A 1 108 ? 0.087 13.188 -6.028 1.00 98.44 108 THR A C 1
ATOM 807 O O . THR A 1 108 ? -0.881 13.788 -6.488 1.00 98.44 108 THR A O 1
ATOM 810 N N . CYS A 1 109 ? 0.224 12.966 -4.722 1.00 98.50 109 CYS A N 1
ATOM 811 C CA . CYS A 1 109 ? -0.778 13.360 -3.743 1.00 98.50 109 CYS A CA 1
ATOM 812 C C . CYS A 1 109 ? -1.017 14.881 -3.717 1.00 98.50 109 CYS A C 1
ATOM 814 O O . CYS A 1 109 ? -2.162 15.334 -3.670 1.00 98.50 109 CYS A O 1
ATOM 816 N N . GLU A 1 110 ? 0.048 15.679 -3.816 1.00 98.25 110 GLU A N 1
ATOM 817 C CA . GLU A 1 110 ? -0.030 17.141 -3.910 1.00 98.25 110 GLU A CA 1
ATOM 818 C C . GLU A 1 110 ? -0.807 17.593 -5.151 1.00 98.25 110 GLU A C 1
ATOM 820 O O . GLU A 1 110 ? -1.698 18.437 -5.044 1.00 98.25 110 GLU A O 1
ATOM 825 N N . LYS A 1 111 ? -0.543 16.988 -6.318 1.00 98.19 111 LYS A N 1
ATOM 826 C CA . LYS A 1 111 ? -1.293 17.268 -7.558 1.00 98.19 111 LYS A CA 1
ATOM 827 C C . LYS A 1 111 ? -2.779 16.936 -7.441 1.00 98.19 111 LYS A C 1
ATOM 829 O O . LYS A 1 111 ? -3.597 17.596 -8.073 1.00 98.19 111 LYS A O 1
ATOM 834 N N . LEU A 1 112 ? -3.125 15.939 -6.630 1.00 97.94 112 LEU A N 1
ATOM 835 C CA . LEU A 1 112 ? -4.505 15.543 -6.345 1.00 97.94 112 LEU A CA 1
ATOM 836 C C . LEU A 1 112 ? -5.148 16.374 -5.220 1.00 97.94 112 LEU A C 1
ATOM 838 O O . LEU A 1 112 ? -6.246 16.051 -4.770 1.00 97.94 112 LEU A O 1
ATOM 842 N N . GLY A 1 113 ? -4.483 17.424 -4.725 1.00 97.56 113 GLY A N 1
ATOM 843 C CA . GLY A 1 113 ? -5.009 18.271 -3.654 1.00 97.56 113 GLY A CA 1
ATOM 844 C C . GLY A 1 113 ? -5.126 17.552 -2.308 1.00 97.56 113 GLY A C 1
ATOM 845 O O . GLY A 1 113 ? -5.969 17.912 -1.493 1.00 97.56 113 GLY A O 1
ATOM 846 N N . ASN A 1 114 ? -4.292 16.537 -2.063 1.00 97.06 114 ASN A N 1
ATOM 847 C CA . ASN A 1 114 ? -4.340 15.672 -0.879 1.00 97.06 114 ASN A CA 1
ATOM 848 C C . ASN A 1 114 ? -5.624 14.822 -0.748 1.00 97.06 114 ASN A C 1
ATOM 850 O O . ASN A 1 114 ? -5.952 14.335 0.343 1.00 97.06 114 ASN A O 1
ATOM 854 N N . ALA A 1 115 ? -6.354 14.633 -1.851 1.00 97.19 115 ALA A N 1
ATOM 855 C CA . ALA A 1 115 ? -7.585 13.856 -1.884 1.00 97.19 115 ALA A CA 1
ATOM 856 C C . ALA A 1 115 ? -7.328 12.353 -2.087 1.00 97.19 115 ALA A C 1
ATOM 858 O O . ALA A 1 115 ? -6.486 11.944 -2.880 1.00 97.19 115 ALA A O 1
ATOM 859 N N . VAL A 1 116 ? -8.132 11.527 -1.413 1.00 96.62 116 VAL A N 1
ATOM 860 C CA . VAL A 1 116 ? -8.126 10.052 -1.513 1.00 96.62 116 VAL A CA 1
ATOM 861 C C . VAL A 1 116 ? -9.314 9.510 -2.321 1.00 96.62 116 VAL A C 1
ATOM 863 O O . VAL A 1 116 ? -9.654 8.340 -2.223 1.00 96.62 116 VAL A O 1
ATOM 866 N N . ALA A 1 117 ? -9.985 10.370 -3.093 1.00 94.00 117 ALA A N 1
ATOM 867 C CA . ALA A 1 117 ? -11.216 10.017 -3.806 1.00 94.00 117 ALA A CA 1
ATOM 868 C C . ALA A 1 117 ? -10.974 9.279 -5.137 1.00 94.00 117 ALA A C 1
ATOM 870 O O . ALA A 1 117 ? -11.877 8.625 -5.651 1.00 94.00 117 ALA A O 1
ATOM 871 N N . SER A 1 118 ? -9.781 9.409 -5.723 1.00 96.62 118 SER A N 1
ATOM 872 C CA . SER A 1 118 ? -9.405 8.727 -6.965 1.00 96.62 118 SER A CA 1
ATOM 873 C C . SER A 1 118 ? -8.583 7.475 -6.677 1.00 96.62 118 SER A C 1
ATOM 875 O O . SER A 1 118 ? -7.968 7.368 -5.618 1.00 96.62 118 SER A O 1
ATOM 877 N N . TYR A 1 119 ? -8.504 6.568 -7.656 1.00 94.94 119 TYR A N 1
ATOM 878 C CA . TYR A 1 119 ? -7.619 5.404 -7.584 1.00 94.94 119 TYR A CA 1
ATOM 879 C C . TYR A 1 119 ? -6.188 5.813 -7.212 1.00 94.94 119 TYR A C 1
ATOM 881 O O . TYR A 1 119 ? -5.649 5.320 -6.237 1.00 94.94 119 TYR A O 1
ATOM 889 N N . GLU A 1 120 ? -5.595 6.786 -7.908 1.00 96.62 120 GLU A N 1
ATOM 890 C CA . GLU A 1 120 ? -4.245 7.269 -7.583 1.00 96.62 120 GLU A CA 1
ATOM 891 C C . GLU A 1 120 ? -4.160 7.895 -6.183 1.00 96.62 120 GLU A C 1
ATOM 893 O O . GLU A 1 120 ? -3.173 7.694 -5.478 1.00 96.62 120 GLU A O 1
ATOM 898 N N . GLY A 1 121 ? -5.201 8.614 -5.752 1.00 97.88 121 GLY A N 1
ATOM 899 C CA . GLY A 1 121 ? -5.259 9.235 -4.430 1.00 97.88 121 GLY A CA 1
ATOM 900 C C . GLY A 1 121 ? -5.279 8.216 -3.293 1.00 97.88 121 GLY A C 1
ATOM 901 O O . GLY A 1 121 ? -4.620 8.427 -2.278 1.00 97.88 121 GLY A O 1
ATOM 902 N N . ILE A 1 122 ? -5.980 7.095 -3.471 1.00 97.94 122 ILE A N 1
ATOM 903 C CA . ILE A 1 122 ? -6.056 6.002 -2.492 1.00 97.94 122 ILE A CA 1
ATOM 904 C C . ILE A 1 122 ? -4.655 5.502 -2.113 1.00 97.94 122 ILE A C 1
ATOM 906 O O . ILE A 1 122 ? -4.348 5.408 -0.925 1.00 97.94 122 ILE A O 1
ATOM 910 N N . TYR A 1 123 ? -3.789 5.263 -3.101 1.00 98.06 123 TYR A N 1
ATOM 911 C CA . TYR A 1 123 ? -2.419 4.794 -2.869 1.00 98.06 123 TYR A CA 1
ATOM 912 C C . TYR A 1 123 ? -1.486 5.942 -2.474 1.00 98.06 123 TYR A C 1
ATOM 914 O O . TYR A 1 123 ? -0.859 5.899 -1.416 1.00 98.06 123 TYR A O 1
ATOM 922 N N . ALA A 1 124 ? -1.421 7.000 -3.290 1.00 98.38 124 ALA A N 1
ATOM 923 C CA . ALA A 1 124 ? -0.448 8.075 -3.117 1.00 98.38 124 ALA A CA 1
ATOM 924 C C . ALA A 1 124 ? -0.698 8.870 -1.834 1.00 98.38 124 ALA A C 1
ATOM 926 O O . ALA A 1 124 ? 0.192 9.022 -0.995 1.00 98.38 124 ALA A O 1
ATOM 927 N N . CYS A 1 125 ? -1.925 9.361 -1.651 1.00 98.50 125 CYS A N 1
ATOM 928 C CA . CYS A 1 125 ? -2.277 10.107 -0.451 1.00 98.50 125 CYS A CA 1
ATOM 929 C C . CYS A 1 125 ? -2.478 9.205 0.761 1.00 98.50 125 CYS A C 1
ATOM 931 O O . CYS A 1 125 ? -2.219 9.655 1.877 1.00 98.50 125 CYS A O 1
ATOM 933 N N . GLY A 1 126 ? -2.889 7.949 0.568 1.00 98.12 126 GLY A N 1
ATOM 934 C CA . GLY A 1 126 ? -2.922 6.966 1.646 1.00 98.12 126 GLY A CA 1
ATOM 935 C C . GLY A 1 126 ? -1.536 6.753 2.259 1.00 98.12 126 GLY A C 1
ATOM 936 O O . GLY A 1 126 ? -1.380 6.925 3.467 1.00 98.12 126 GLY A O 1
ATOM 937 N N . LEU A 1 127 ? -0.516 6.489 1.431 1.00 98.50 127 LEU A N 1
ATOM 938 C CA . LEU A 1 127 ? 0.876 6.362 1.878 1.00 98.50 127 LEU A CA 1
ATOM 939 C C . LEU A 1 127 ? 1.335 7.611 2.644 1.00 98.50 127 LEU A C 1
ATOM 941 O O . LEU A 1 127 ? 1.798 7.509 3.779 1.00 98.50 127 LEU A O 1
ATOM 945 N N . VAL A 1 128 ? 1.146 8.799 2.059 1.00 98.31 128 VAL A N 1
ATOM 946 C CA . VAL A 1 128 ? 1.556 10.074 2.676 1.00 98.31 128 VAL A CA 1
ATOM 947 C C . VAL A 1 128 ? 0.893 10.290 4.040 1.00 98.31 128 VAL A C 1
ATOM 949 O O . VAL A 1 128 ? 1.530 10.809 4.958 1.00 98.31 128 VAL A O 1
ATOM 952 N N . ARG A 1 129 ? -0.379 9.902 4.208 1.00 97.75 129 ARG A N 1
ATOM 953 C CA . ARG A 1 129 ? -1.075 9.998 5.501 1.00 97.75 129 ARG A CA 1
ATOM 954 C C . ARG A 1 129 ? -0.402 9.130 6.557 1.00 97.75 129 ARG A C 1
ATOM 956 O O . ARG A 1 129 ? -0.136 9.639 7.640 1.00 97.75 129 ARG A O 1
ATOM 963 N N . PHE A 1 130 ? -0.076 7.876 6.240 1.00 97.38 130 PHE A N 1
ATOM 964 C CA . PHE A 1 130 ? 0.628 6.991 7.173 1.00 97.38 130 PHE A CA 1
ATOM 965 C C . PHE A 1 130 ? 2.032 7.497 7.519 1.00 97.38 130 PHE A C 1
ATOM 967 O O . PHE A 1 130 ? 2.429 7.437 8.681 1.00 97.38 130 PHE A O 1
ATOM 974 N N . GLU A 1 131 ? 2.769 8.051 6.555 1.00 94.75 131 GLU A N 1
ATOM 975 C CA . GLU A 1 131 ? 4.102 8.617 6.806 1.00 94.75 131 GLU A CA 1
ATOM 976 C C . GLU A 1 131 ? 4.055 9.831 7.740 1.00 94.75 131 GLU A C 1
ATOM 978 O O . GLU A 1 131 ? 4.888 9.960 8.641 1.00 94.75 131 GLU A O 1
ATOM 983 N N . LYS A 1 132 ? 3.040 10.690 7.584 1.00 95.56 132 LYS A N 1
ATOM 984 C CA . LYS A 1 132 ? 2.838 11.879 8.428 1.00 95.56 132 LYS A CA 1
ATOM 985 C C . LYS A 1 132 ? 2.491 11.556 9.881 1.00 95.56 132 LYS A C 1
ATOM 987 O O . LYS A 1 132 ? 2.655 12.430 10.726 1.00 95.56 132 LYS A O 1
ATOM 992 N N . LEU A 1 133 ? 2.059 10.331 10.191 1.00 94.25 133 LEU A N 1
ATOM 993 C CA . LEU A 1 133 ? 1.804 9.923 11.575 1.00 94.25 133 LEU A CA 1
ATOM 994 C C . LEU A 1 133 ? 3.094 9.867 12.413 1.00 94.25 133 LEU A C 1
ATOM 996 O O . LEU A 1 133 ? 3.005 9.888 13.635 1.00 94.25 133 LEU A O 1
ATOM 1000 N N . GLY A 1 134 ? 4.283 9.780 11.793 1.00 90.12 134 GLY A N 1
ATOM 1001 C CA . GLY A 1 134 ? 5.563 9.734 12.521 1.00 90.12 134 GLY A CA 1
ATOM 1002 C C . GLY A 1 134 ? 5.784 8.416 13.267 1.00 90.12 134 GLY A C 1
ATOM 1003 O O . GLY A 1 134 ? 6.344 8.370 14.358 1.00 90.12 134 GLY A O 1
ATOM 1004 N N . VAL A 1 135 ? 5.265 7.333 12.701 1.00 93.19 135 VAL A N 1
ATOM 1005 C CA . VAL A 1 135 ? 4.800 6.184 13.460 1.00 93.19 135 VAL A CA 1
ATOM 1006 C C . VAL A 1 135 ? 5.167 4.905 12.724 1.00 93.19 135 VAL A C 1
ATOM 1008 O O . VAL A 1 135 ? 4.869 4.766 11.543 1.00 93.19 135 VAL A O 1
ATOM 1011 N N . GLY A 1 136 ? 5.801 3.951 13.416 1.00 94.69 136 GLY A N 1
ATOM 1012 C CA . GLY A 1 136 ? 6.162 2.671 12.801 1.00 94.69 136 GLY A CA 1
ATOM 1013 C C . GLY A 1 136 ? 4.926 1.965 12.234 1.00 94.69 136 GLY A C 1
ATOM 1014 O O . GLY A 1 136 ? 3.992 1.673 12.988 1.00 94.69 136 GLY A O 1
ATOM 1015 N N . ILE A 1 137 ? 4.934 1.684 10.927 1.00 96.62 137 ILE A N 1
ATOM 1016 C CA . ILE A 1 137 ? 3.772 1.153 10.202 1.00 96.62 137 ILE A CA 1
ATOM 1017 C C . ILE A 1 137 ? 3.384 -0.253 10.672 1.00 96.62 137 ILE A C 1
ATOM 1019 O O . ILE A 1 137 ? 2.212 -0.511 10.928 1.00 96.62 137 ILE A O 1
ATOM 1023 N N . VAL A 1 138 ? 4.358 -1.147 10.873 1.00 95.94 138 VAL A N 1
ATOM 1024 C CA . VAL A 1 138 ? 4.099 -2.516 11.347 1.00 95.94 138 VAL A CA 1
ATOM 1025 C C . VAL A 1 138 ? 3.526 -2.524 12.777 1.00 95.94 138 VAL A C 1
ATOM 1027 O O . VAL A 1 138 ? 2.505 -3.177 12.996 1.00 95.94 138 VAL A O 1
ATOM 1030 N N . PRO A 1 139 ? 4.092 -1.793 13.762 1.00 96.25 139 PRO A N 1
ATOM 1031 C CA . PRO A 1 139 ? 3.457 -1.639 15.072 1.00 96.25 139 PRO A CA 1
ATOM 1032 C C . PRO A 1 139 ? 2.053 -1.022 15.025 1.00 96.25 139 PRO A C 1
ATOM 1034 O O . PRO A 1 139 ? 1.174 -1.493 15.744 1.00 96.25 139 PRO A O 1
ATOM 1037 N N . LEU A 1 140 ? 1.829 0.002 14.189 1.00 97.06 140 LEU A N 1
ATOM 1038 C CA . LEU A 1 140 ? 0.508 0.621 14.024 1.00 97.06 140 LEU A CA 1
ATOM 1039 C C . LEU A 1 140 ? -0.517 -0.400 13.525 1.00 97.06 140 LEU A C 1
ATOM 1041 O O . LEU A 1 140 ? -1.554 -0.578 14.158 1.00 97.06 140 LEU A O 1
ATOM 1045 N N . TRP A 1 141 ? -0.205 -1.110 12.440 1.00 96.88 141 TRP A N 1
ATOM 1046 C CA . TRP A 1 141 ? -1.108 -2.109 11.877 1.00 96.88 141 TRP A CA 1
ATOM 1047 C C . TRP A 1 141 ? -1.401 -3.248 12.839 1.00 96.88 141 TRP A C 1
ATOM 1049 O O . TRP A 1 141 ? -2.554 -3.643 12.978 1.00 96.88 141 TRP A O 1
ATOM 1059 N N . ARG A 1 142 ? -0.390 -3.728 13.571 1.00 96.94 142 ARG A N 1
ATOM 1060 C CA . ARG A 1 142 ? -0.596 -4.746 14.608 1.00 96.94 142 ARG A CA 1
ATOM 1061 C C . ARG A 1 142 ? -1.606 -4.282 15.659 1.00 96.94 142 ARG A C 1
ATOM 1063 O O . ARG A 1 142 ? -2.482 -5.056 16.029 1.00 96.94 142 ARG A O 1
ATOM 1070 N N . ALA A 1 143 ? -1.499 -3.038 16.121 1.00 97.06 143 ALA A N 1
ATOM 1071 C CA . ALA A 1 143 ? -2.435 -2.479 17.092 1.00 97.06 143 ALA A CA 1
ATOM 1072 C C . ALA A 1 143 ? -3.849 -2.315 16.503 1.00 97.06 143 ALA A C 1
ATOM 1074 O O . ALA A 1 143 ? -4.828 -2.624 17.178 1.00 97.06 143 ALA A O 1
ATOM 1075 N N . MET A 1 144 ? -3.968 -1.906 15.235 1.00 97.12 144 MET A N 1
ATOM 1076 C CA . MET A 1 144 ? -5.260 -1.825 14.540 1.00 97.12 144 MET A CA 1
ATOM 1077 C C . MET A 1 144 ? -5.922 -3.201 14.392 1.00 97.12 144 MET A C 1
ATOM 1079 O O . MET A 1 144 ? -7.116 -3.345 14.661 1.00 97.12 144 MET A O 1
ATOM 1083 N N . MET A 1 145 ? -5.151 -4.222 14.006 1.00 97.00 145 MET A N 1
ATOM 1084 C CA . MET A 1 145 ? -5.615 -5.611 13.923 1.00 97.00 145 MET A CA 1
ATOM 1085 C C . MET A 1 145 ? -6.105 -6.106 15.287 1.00 97.00 145 MET A C 1
ATOM 1087 O O . MET A 1 145 ? -7.216 -6.614 15.388 1.00 97.00 145 MET A O 1
ATOM 1091 N N . GLN A 1 146 ? -5.321 -5.892 16.348 1.00 97.00 146 GLN A N 1
ATOM 1092 C CA . GLN A 1 146 ? -5.693 -6.275 17.715 1.00 97.00 146 GLN A CA 1
ATOM 1093 C C . GLN A 1 146 ? -6.975 -5.579 18.189 1.00 97.00 146 GLN A C 1
ATOM 1095 O O . GLN A 1 146 ? -7.845 -6.225 18.772 1.00 97.00 146 GLN A O 1
ATOM 1100 N N . ALA A 1 147 ? -7.112 -4.277 17.922 1.00 96.56 147 ALA A N 1
ATOM 1101 C CA . ALA A 1 147 ? -8.322 -3.531 18.246 1.00 96.56 147 ALA A CA 1
ATOM 1102 C C . ALA A 1 147 ? -9.539 -4.104 17.503 1.00 96.56 147 ALA A C 1
ATOM 1104 O O . ALA A 1 147 ? -10.564 -4.372 18.127 1.00 96.56 147 ALA A O 1
ATOM 1105 N N . SER A 1 148 ? -9.396 -4.369 16.203 1.00 96.88 148 SER A N 1
ATOM 1106 C CA . SER A 1 148 ? -10.462 -4.932 15.364 1.00 96.88 148 SER A CA 1
ATOM 1107 C C . SER A 1 148 ? -10.869 -6.341 15.803 1.00 96.88 148 SER A C 1
ATOM 1109 O O . SER A 1 148 ? -12.058 -6.633 15.889 1.00 96.88 148 SER A O 1
ATOM 1111 N N . GLU A 1 149 ? -9.920 -7.210 16.167 1.00 96.88 149 GLU A N 1
ATOM 1112 C CA . GLU A 1 149 ? -10.242 -8.545 16.690 1.00 96.88 149 GLU A CA 1
ATOM 1113 C C . GLU A 1 149 ? -11.004 -8.487 18.020 1.00 96.88 149 GLU A C 1
ATOM 1115 O O . GLU A 1 149 ? -11.930 -9.277 18.253 1.00 96.88 149 GLU A O 1
ATOM 1120 N N . ALA A 1 150 ? -10.647 -7.535 18.886 1.00 97.12 150 ALA A N 1
ATOM 1121 C CA . ALA A 1 150 ? -11.292 -7.350 20.179 1.00 97.12 150 ALA A CA 1
ATOM 1122 C C . ALA A 1 150 ? -12.721 -6.799 20.036 1.00 97.12 150 ALA A C 1
ATOM 1124 O O . ALA A 1 150 ? -13.663 -7.356 20.612 1.00 97.12 150 ALA A O 1
ATOM 1125 N N . THR A 1 151 ? -12.906 -5.736 19.250 1.00 96.62 151 THR A N 1
ATOM 112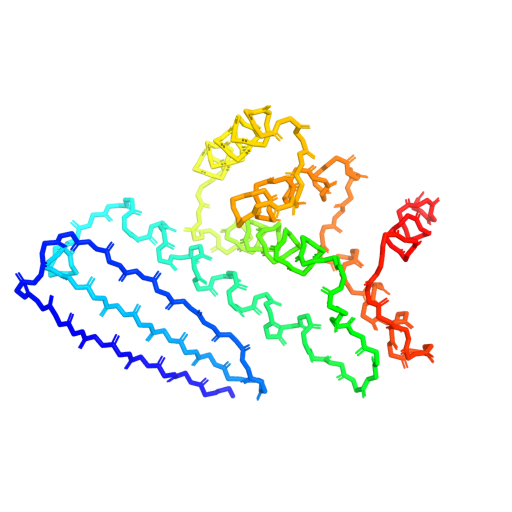6 C CA . THR A 1 151 ? -14.179 -4.999 19.170 1.00 96.62 151 THR A CA 1
ATOM 1127 C C . THR A 1 151 ? -15.096 -5.494 18.052 1.00 96.62 151 THR A C 1
ATOM 1129 O O . THR A 1 151 ? -16.316 -5.430 18.183 1.00 96.62 151 THR A O 1
ATOM 1132 N N . GLY A 1 152 ? -14.534 -6.049 16.979 1.00 96.31 152 GLY A N 1
ATOM 1133 C CA . GLY A 1 152 ? -15.236 -6.325 15.726 1.00 96.31 152 GLY A CA 1
ATOM 1134 C C . GLY A 1 152 ? -15.431 -5.091 14.841 1.00 96.31 152 GLY A C 1
ATOM 1135 O O . GLY A 1 152 ? -16.161 -5.177 13.857 1.00 96.31 152 GLY A O 1
ATOM 1136 N N . GLU A 1 153 ? -14.813 -3.955 15.176 1.00 95.69 153 GLU A N 1
ATOM 1137 C CA . GLU A 1 153 ? -14.868 -2.741 14.360 1.00 95.69 153 GLU A CA 1
ATOM 1138 C C . GLU A 1 153 ? -14.006 -2.864 13.097 1.00 95.69 153 GLU A C 1
ATOM 1140 O O . GLU A 1 153 ? -13.009 -3.588 13.055 1.00 95.69 153 GLU A O 1
ATOM 1145 N N . VAL A 1 154 ? -14.391 -2.124 12.058 1.00 96.25 154 VAL A N 1
ATOM 1146 C CA . VAL A 1 154 ? -13.562 -1.953 10.863 1.00 96.25 154 VAL A CA 1
ATOM 1147 C C . VAL A 1 154 ? -12.440 -0.944 11.116 1.00 96.25 154 VAL A C 1
ATOM 1149 O O . VAL A 1 154 ? -12.572 -0.026 11.933 1.00 96.25 154 VAL A O 1
ATOM 1152 N N . TYR A 1 155 ? -11.339 -1.085 10.381 1.00 95.88 155 TYR A N 1
ATOM 1153 C CA . TYR A 1 155 ? -10.265 -0.106 10.338 1.00 95.88 155 TYR A CA 1
ATOM 1154 C C . TYR A 1 155 ? -10.831 1.252 9.930 1.00 95.88 155 TYR A C 1
ATOM 1156 O O . TYR A 1 155 ? -11.541 1.377 8.934 1.00 95.88 155 TYR A O 1
ATOM 1164 N N . SER A 1 156 ? -10.516 2.272 10.719 1.00 95.88 156 SER A N 1
ATOM 1165 C CA . SER A 1 156 ? -11.063 3.614 10.552 1.00 95.88 156 SER A CA 1
ATOM 1166 C C . SER A 1 156 ? -10.037 4.666 10.940 1.00 95.88 156 SER A C 1
ATOM 1168 O O . SER A 1 156 ? -9.096 4.397 11.690 1.00 95.88 156 SER A O 1
ATOM 1170 N N . VAL A 1 157 ? -10.258 5.894 10.474 1.00 95.50 157 VAL A N 1
ATOM 1171 C CA . VAL A 1 157 ? -9.436 7.054 10.852 1.00 95.50 157 VAL A CA 1
ATOM 1172 C C . VAL A 1 157 ? -9.407 7.229 12.368 1.00 95.50 157 VAL A C 1
ATOM 1174 O O . VAL A 1 15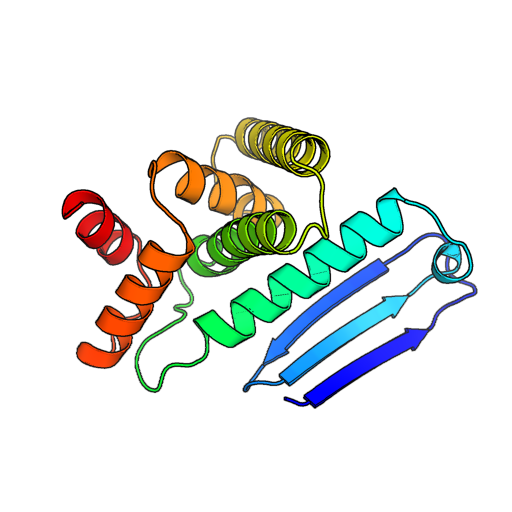7 ? -8.341 7.365 12.955 1.00 95.50 157 VAL A O 1
ATOM 1177 N N . LYS A 1 158 ? -10.567 7.088 13.024 1.00 95.50 158 LYS A N 1
ATOM 1178 C CA . LYS A 1 158 ? -10.689 7.154 14.486 1.00 95.50 158 LYS A CA 1
ATOM 1179 C C . LYS A 1 158 ? -9.772 6.147 15.192 1.00 95.50 158 LYS A C 1
ATOM 1181 O O . LYS A 1 158 ? -9.174 6.481 16.211 1.00 95.50 158 LYS A O 1
ATOM 1186 N N . MET A 1 159 ? -9.671 4.923 14.670 1.00 96.06 159 MET A N 1
ATOM 1187 C CA . MET A 1 159 ? -8.795 3.889 15.229 1.00 96.06 159 MET A CA 1
ATOM 1188 C C . MET A 1 159 ? -7.317 4.255 15.052 1.00 96.06 159 MET A C 1
ATOM 1190 O O . MET A 1 159 ? -6.543 4.128 16.001 1.00 96.06 159 MET A O 1
ATOM 1194 N N . ILE A 1 160 ? -6.937 4.739 13.865 1.00 96.50 160 ILE A N 1
ATOM 1195 C CA . ILE A 1 160 ? -5.574 5.209 13.578 1.00 96.50 160 ILE A CA 1
ATOM 1196 C C . ILE A 1 160 ? -5.191 6.332 14.544 1.00 96.50 160 ILE A C 1
ATOM 1198 O O . ILE A 1 160 ? -4.155 6.235 15.200 1.00 96.50 160 ILE A O 1
ATOM 1202 N N . ASP A 1 161 ? -6.039 7.352 14.672 1.00 95.12 161 ASP A N 1
ATOM 1203 C CA . ASP A 1 161 ? -5.786 8.522 15.513 1.00 95.12 161 ASP A CA 1
ATOM 1204 C C . ASP A 1 161 ? -5.661 8.138 16.991 1.00 95.12 161 ASP A C 1
ATOM 1206 O O . ASP A 1 161 ? -4.734 8.579 17.668 1.00 95.12 161 ASP A O 1
ATOM 1210 N N . ALA A 1 162 ? -6.544 7.267 17.492 1.00 95.38 162 ALA A N 1
ATOM 1211 C CA . ALA A 1 162 ? -6.492 6.793 18.874 1.00 95.38 162 ALA A CA 1
ATOM 1212 C C . ALA A 1 162 ? -5.186 6.039 19.180 1.00 95.38 162 ALA A C 1
ATOM 1214 O O . ALA A 1 162 ? -4.578 6.252 20.229 1.00 95.38 162 ALA A O 1
ATOM 1215 N N . ILE A 1 163 ? -4.731 5.184 18.259 1.00 94.94 163 ILE A N 1
ATOM 1216 C CA . ILE A 1 163 ? -3.478 4.436 18.418 1.00 94.94 163 ILE A CA 1
ATOM 1217 C C . ILE A 1 163 ? -2.267 5.358 18.269 1.00 94.94 163 ILE A C 1
ATOM 1219 O O . ILE A 1 163 ? -1.286 5.187 18.986 1.00 94.94 163 ILE A O 1
ATOM 1223 N N . ALA A 1 164 ? -2.301 6.316 17.342 1.00 92.81 164 ALA A N 1
ATOM 1224 C CA . ALA A 1 164 ? -1.209 7.257 17.122 1.00 92.81 164 ALA A CA 1
ATOM 1225 C C . ALA A 1 164 ? -1.043 8.243 18.289 1.00 92.81 164 ALA A C 1
ATOM 1227 O O . ALA A 1 164 ? 0.088 8.553 18.647 1.00 92.81 164 ALA A O 1
ATOM 1228 N N . ALA A 1 165 ? -2.142 8.683 18.908 1.00 88.88 165 ALA A N 1
ATOM 1229 C CA . ALA A 1 165 ? -2.127 9.581 20.063 1.00 88.88 165 ALA A CA 1
ATOM 1230 C C . ALA A 1 165 ? -1.670 8.904 21.369 1.00 88.88 165 ALA A C 1
ATOM 1232 O O . ALA A 1 165 ? -1.229 9.588 22.286 1.00 88.88 165 ALA A O 1
ATOM 1233 N N . GLY A 1 166 ? -1.784 7.575 21.467 1.00 80.06 166 GLY A N 1
ATOM 1234 C CA . GLY A 1 166 ? -1.332 6.789 22.622 1.00 80.06 166 GLY A CA 1
ATOM 1235 C C . GLY A 1 166 ? 0.150 6.395 22.596 1.00 80.06 166 GLY A C 1
ATOM 1236 O O . GLY A 1 166 ? 0.538 5.506 23.355 1.00 80.06 166 GLY A O 1
ATOM 1237 N N . LYS A 1 167 ? 0.943 6.984 21.696 1.00 58.41 167 LYS A N 1
ATOM 1238 C CA . LYS A 1 167 ? 2.379 6.721 21.529 1.00 58.41 167 LYS A CA 1
ATOM 1239 C C . LYS A 1 167 ? 3.257 7.658 22.331 1.00 58.41 167 LYS A C 1
ATOM 1241 O O . LYS A 1 167 ? 2.858 8.825 22.522 1.00 58.41 167 LYS A O 1
#

Sequence (167 aa):
MFIMLSISGFDSPGLSMKGGAVLGQLSYRFEGKQILGDHPRKREHLARLVAHEMAHIWQLNIARGGIGGDDPWIYEGGAEAMALDALLQTGAATPESVAAYRAAQSATCEKLGNAVASYEGIYACGLVRFEKLGVGIVPLWRAMMQASEATGEVYSVKMIDAIAAGK